Protein AF-A0A183DM49-F1 (afdb_monomer_lite)

Sequence (126 aa):
MSKITITSSEPKDRWMPAKELPSAEWVRRNDHIWEYGFYEPPPEKIAKGKLTFREALEVLRARCDWEFALKLDDKRRDILLPQIAESLEKHPATQRVEKEVLERVWAYFRPFERKETQYVCSSFLQ

Radius of gyration: 23.88 Å; chains: 1; bounding box: 69×63×47 Å

Secondary structure (DSSP, 8-state):
-PPP-----PPPP-----PPP-S-GGGGTT-TT------PPPGGGSPTT---HHHHHHHHHHHHHHHHHTTS-HHHHHHHHHHHHHHHHH-HHHHHS-HHHHHHHHHH--TT---S----------

pLDDT: mean 75.84, std 16.3, range [32.47, 93.88]

InterPro domains:
  IPR009622 NADH dehydrogenase [ubiquinone] 1 alpha subcomplex assembly factor 4 [PTHR13338] (1-118)

Structure (mmCIF, N/CA/C/O backbone):
data_AF-A0A183DM49-F1
#
_entry.id   AF-A0A183DM49-F1
#
loop_
_atom_site.group_PDB
_atom_site.id
_atom_site.type_symbol
_atom_site.label_atom_id
_atom_site.label_alt_id
_atom_site.label_comp_id
_atom_site.label_asym_id
_atom_site.label_entity_id
_atom_site.label_seq_id
_atom_site.pdbx_PDB_ins_code
_atom_site.Cartn_x
_atom_site.Cartn_y
_atom_site.Cartn_z
_atom_site.occupancy
_atom_site.B_iso_or_equiv
_atom_site.auth_seq_id
_atom_site.auth_comp_id
_atom_site.auth_asym_id
_atom_site.auth_atom_id
_atom_site.pdbx_PDB_model_num
ATOM 1 N N . MET A 1 1 ? 58.075 36.547 7.258 1.00 32.47 1 MET A N 1
ATOM 2 C CA . MET A 1 1 ? 56.686 36.084 7.466 1.00 32.47 1 MET A CA 1
ATOM 3 C C . MET A 1 1 ? 55.958 36.114 6.132 1.00 32.47 1 MET A C 1
ATOM 5 O O . MET A 1 1 ? 55.670 37.197 5.640 1.00 32.47 1 MET A O 1
ATOM 9 N N . SER A 1 2 ? 55.733 34.960 5.509 1.00 43.44 2 SER A N 1
ATOM 10 C CA . SER A 1 2 ? 55.011 34.840 4.237 1.00 43.44 2 SER A CA 1
ATOM 11 C C . SER A 1 2 ? 53.523 34.600 4.509 1.00 43.44 2 SER A C 1
ATOM 13 O O . SER A 1 2 ? 53.153 33.618 5.146 1.00 43.44 2 SER A O 1
ATOM 15 N N . LYS A 1 3 ? 52.664 35.525 4.063 1.00 54.62 3 LYS A N 1
ATOM 16 C CA . LYS A 1 3 ? 51.203 35.367 4.119 1.00 54.62 3 LYS A CA 1
ATOM 17 C C . LYS A 1 3 ? 50.759 34.485 2.952 1.00 54.62 3 LYS A C 1
ATOM 19 O O . LYS A 1 3 ? 51.000 34.835 1.802 1.00 54.62 3 LYS A O 1
ATOM 24 N N . ILE A 1 4 ? 50.125 33.357 3.259 1.00 59.78 4 ILE A N 1
ATOM 25 C CA . ILE A 1 4 ? 49.473 32.497 2.269 1.00 59.78 4 ILE A CA 1
ATOM 26 C C . ILE A 1 4 ? 48.047 33.021 2.093 1.00 59.78 4 ILE A C 1
ATOM 28 O O . ILE A 1 4 ? 47.280 33.061 3.054 1.00 59.78 4 ILE A O 1
ATOM 32 N N . THR A 1 5 ? 47.701 33.443 0.880 1.00 58.69 5 THR A N 1
ATOM 33 C CA . THR A 1 5 ? 46.341 33.869 0.531 1.00 58.69 5 THR A CA 1
ATOM 34 C C . THR A 1 5 ? 45.607 32.669 -0.056 1.00 58.69 5 THR A C 1
ATOM 36 O O . THR A 1 5 ? 45.959 32.203 -1.136 1.00 58.69 5 THR A O 1
ATOM 39 N N . ILE A 1 6 ? 44.614 32.149 0.666 1.00 59.88 6 ILE A N 1
ATOM 40 C CA . ILE A 1 6 ? 43.747 31.061 0.198 1.00 59.88 6 ILE A CA 1
ATOM 41 C C . ILE A 1 6 ? 42.531 31.694 -0.477 1.00 59.88 6 ILE A C 1
ATOM 43 O O . ILE A 1 6 ? 41.778 32.422 0.169 1.00 59.88 6 ILE A O 1
ATOM 47 N N . THR A 1 7 ? 42.328 31.418 -1.763 1.00 63.53 7 THR A N 1
ATOM 48 C CA . THR A 1 7 ? 41.102 31.774 -2.484 1.00 63.53 7 THR A CA 1
ATOM 49 C C . THR A 1 7 ? 40.294 30.516 -2.791 1.00 63.53 7 THR A C 1
ATOM 51 O O . THR A 1 7 ? 40.792 29.562 -3.385 1.00 63.53 7 THR A O 1
ATOM 54 N N . SER A 1 8 ? 39.031 30.509 -2.356 1.00 51.69 8 SER A N 1
ATOM 55 C CA . SER A 1 8 ? 38.059 29.472 -2.706 1.00 51.69 8 SER A CA 1
ATOM 56 C C . SER A 1 8 ? 37.619 29.680 -4.150 1.00 51.69 8 SER A C 1
ATOM 58 O O . SER A 1 8 ? 37.184 30.773 -4.507 1.00 51.69 8 SER A O 1
ATOM 60 N N . SER A 1 9 ? 37.735 28.646 -4.977 1.00 66.88 9 SER A N 1
ATOM 61 C CA . SER A 1 9 ? 37.134 28.616 -6.310 1.00 66.88 9 SER A CA 1
ATOM 62 C C . SER A 1 9 ? 36.005 27.596 -6.299 1.00 66.88 9 SER A C 1
ATOM 64 O O . SER A 1 9 ? 36.164 26.505 -5.750 1.00 66.88 9 SER A O 1
ATOM 66 N N . GLU A 1 10 ? 34.855 27.970 -6.858 1.00 60.19 10 GLU A N 1
ATOM 67 C CA . GLU A 1 10 ? 33.756 27.028 -7.051 1.00 60.19 10 GLU A CA 1
ATOM 68 C C . GLU A 1 10 ? 34.224 25.874 -7.952 1.00 60.19 10 GLU A C 1
ATOM 70 O O . GLU A 1 10 ? 34.980 26.101 -8.908 1.00 60.19 10 GLU A O 1
ATOM 75 N N . PRO A 1 11 ? 33.836 24.624 -7.643 1.00 59.88 11 PRO A N 1
ATOM 76 C CA . PRO A 1 11 ? 34.210 23.487 -8.465 1.00 59.88 11 PRO A CA 1
ATOM 77 C C . PRO A 1 11 ? 33.646 23.692 -9.873 1.00 59.88 11 PRO A C 1
ATOM 79 O O . PRO A 1 11 ? 32.449 23.896 -10.041 1.00 59.88 11 PRO A O 1
ATOM 82 N N . LYS A 1 12 ? 34.514 23.645 -10.892 1.00 61.56 12 LYS A N 1
ATOM 83 C CA . LYS A 1 12 ? 34.078 23.687 -12.294 1.00 61.56 12 LYS A CA 1
ATOM 84 C C . LYS A 1 12 ? 33.046 22.587 -12.524 1.00 61.56 12 LYS A C 1
ATOM 86 O O . LYS A 1 12 ? 33.326 21.433 -12.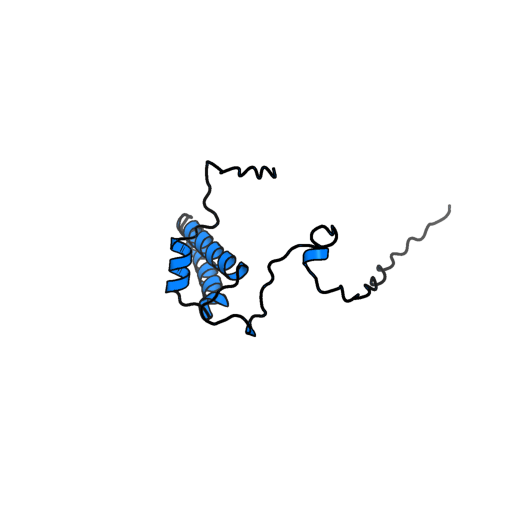187 1.00 61.56 12 LYS A O 1
ATOM 91 N N . ASP A 1 13 ? 31.912 22.946 -13.124 1.00 58.09 13 ASP A N 1
ATOM 92 C CA . ASP A 1 13 ? 30.879 21.991 -13.515 1.00 58.09 13 ASP A CA 1
ATOM 93 C C . ASP A 1 13 ? 31.514 20.810 -14.242 1.00 58.09 13 ASP A C 1
ATOM 95 O O . ASP A 1 13 ? 32.215 20.944 -15.253 1.00 58.09 13 ASP A O 1
ATOM 99 N N . ARG A 1 14 ? 31.321 19.629 -13.658 1.00 54.81 14 ARG A N 1
ATOM 100 C CA . ARG A 1 14 ? 31.891 18.389 -14.157 1.00 54.81 14 ARG A CA 1
ATOM 101 C C . ARG A 1 14 ? 31.143 18.059 -15.443 1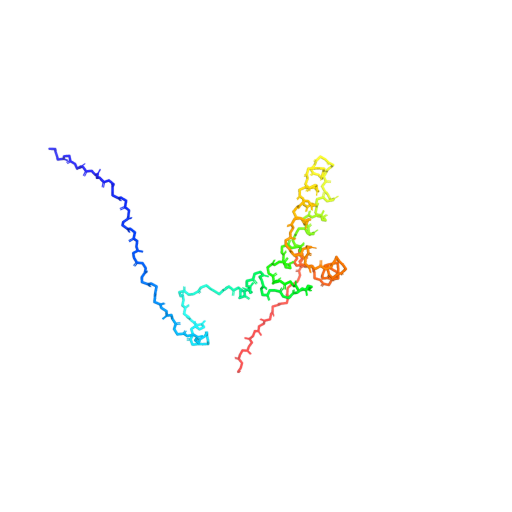.00 54.81 14 ARG A C 1
ATOM 103 O O . ARG A 1 14 ? 30.015 17.583 -15.391 1.00 54.81 14 ARG A O 1
ATOM 110 N N . TRP A 1 15 ? 31.753 18.332 -16.595 1.00 46.38 15 TRP A N 1
ATOM 111 C CA . TRP A 1 15 ? 31.214 17.912 -17.887 1.00 46.38 15 TRP A CA 1
ATOM 112 C C . TRP A 1 15 ? 31.110 16.385 -17.884 1.00 46.38 15 TRP A C 1
ATOM 114 O O . TRP A 1 15 ? 32.111 15.681 -18.017 1.00 46.38 15 TRP A O 1
ATOM 124 N N . MET A 1 16 ? 29.908 15.867 -17.640 1.00 48.53 16 MET A N 1
ATOM 125 C CA . MET A 1 16 ? 29.607 14.456 -17.808 1.00 48.53 16 MET A CA 1
ATOM 126 C C . MET A 1 16 ? 29.296 14.246 -19.287 1.00 48.53 16 MET A C 1
ATOM 128 O O . MET A 1 16 ? 28.249 14.710 -19.742 1.00 48.53 16 MET A O 1
ATOM 132 N N . PRO A 1 17 ? 30.158 13.575 -20.070 1.00 45.97 17 PRO A N 1
ATOM 133 C CA . PRO A 1 17 ? 29.750 13.143 -21.392 1.00 45.97 17 PRO A CA 1
ATOM 134 C C . PRO A 1 17 ? 28.578 12.176 -21.208 1.00 45.97 17 PRO A C 1
ATOM 136 O O . PRO A 1 17 ? 28.746 11.083 -20.664 1.00 45.97 17 PRO A O 1
ATOM 139 N N . ALA A 1 18 ? 27.385 12.587 -21.637 1.00 57.50 18 ALA A N 1
ATOM 140 C CA . ALA A 1 18 ? 26.244 11.696 -21.778 1.00 57.50 18 ALA A CA 1
ATOM 141 C C . ALA A 1 18 ? 26.570 10.717 -22.912 1.00 57.50 18 ALA A C 1
ATOM 143 O O . ALA A 1 18 ? 26.294 10.961 -24.084 1.00 57.50 18 ALA A O 1
ATOM 144 N N . LYS A 1 19 ? 27.275 9.641 -22.567 1.00 52.06 19 LYS A N 1
ATOM 145 C CA . LYS A 1 19 ? 27.560 8.545 -23.481 1.00 52.06 19 LYS A CA 1
ATOM 146 C C . LYS A 1 19 ? 26.318 7.671 -23.521 1.00 52.06 19 LYS A C 1
ATOM 148 O O . LYS A 1 19 ? 25.948 7.106 -22.497 1.00 52.06 19 LYS A O 1
ATOM 153 N N . GLU A 1 20 ? 25.687 7.549 -24.682 1.00 55.94 20 GLU A N 1
ATOM 154 C CA . GLU A 1 20 ? 24.637 6.551 -24.863 1.00 55.94 20 GLU A CA 1
ATOM 155 C C . GLU A 1 20 ? 25.246 5.157 -24.697 1.00 55.94 20 GLU A C 1
ATOM 157 O O . GLU A 1 20 ? 26.223 4.783 -25.356 1.00 55.94 20 GLU A O 1
ATOM 162 N N . LEU A 1 21 ? 24.712 4.407 -23.735 1.00 51.66 21 LEU A N 1
ATOM 163 C CA . LEU A 1 21 ? 25.221 3.095 -23.380 1.00 51.66 21 LEU A CA 1
ATOM 164 C C . LEU A 1 21 ? 24.433 2.023 -24.155 1.00 51.66 21 LEU A C 1
ATOM 166 O O . LEU A 1 21 ? 23.208 2.098 -24.205 1.00 51.66 21 LEU A O 1
ATOM 170 N N . PRO A 1 22 ? 25.103 1.009 -24.745 1.00 49.06 22 PRO A N 1
ATOM 171 C CA . PRO A 1 22 ? 24.452 -0.115 -25.423 1.00 49.06 22 PRO A CA 1
ATOM 172 C C . PRO A 1 22 ? 23.266 -0.699 -24.638 1.00 49.06 22 PRO A C 1
ATOM 174 O O . PRO A 1 22 ? 23.390 -0.908 -23.433 1.00 49.06 22 PRO A O 1
ATOM 177 N N . SER A 1 23 ? 22.152 -0.981 -25.319 1.00 54.66 23 SER A N 1
ATOM 178 C CA . SER A 1 23 ? 20.824 -1.223 -24.722 1.00 54.66 23 SER A CA 1
ATOM 179 C C . SER A 1 23 ? 20.621 -2.576 -24.024 1.00 54.66 23 SER A C 1
ATOM 181 O O . SER A 1 23 ? 19.555 -2.820 -23.463 1.00 54.66 23 SER A O 1
ATOM 183 N N . ALA A 1 24 ? 21.604 -3.477 -24.059 1.00 58.34 24 ALA A N 1
ATOM 184 C CA . ALA A 1 24 ? 21.447 -4.828 -23.528 1.00 58.34 24 ALA A CA 1
ATOM 185 C C . ALA A 1 24 ? 21.733 -4.881 -22.015 1.00 58.34 24 ALA A C 1
ATOM 187 O O . ALA A 1 24 ? 22.877 -5.052 -21.590 1.00 58.34 24 ALA A O 1
ATOM 188 N N . GLU A 1 25 ? 20.671 -4.775 -21.216 1.00 55.03 25 GLU A N 1
ATOM 189 C CA . GLU A 1 25 ? 20.651 -4.859 -19.743 1.00 55.03 25 GLU A CA 1
ATOM 190 C C . GLU A 1 25 ? 21.408 -6.088 -19.195 1.00 55.03 25 GLU A C 1
ATOM 192 O O . GLU A 1 25 ? 22.153 -6.000 -18.220 1.00 55.03 25 GLU A O 1
ATOM 197 N N . TRP A 1 26 ? 21.315 -7.223 -19.896 1.00 55.91 26 TRP A N 1
ATOM 198 C CA . TRP A 1 26 ? 21.953 -8.488 -19.516 1.00 55.91 26 TRP A CA 1
ATOM 199 C C . TRP A 1 26 ? 23.484 -8.452 -19.490 1.00 55.91 26 TRP A C 1
ATOM 201 O O . TRP A 1 26 ? 24.097 -9.177 -18.710 1.00 55.91 26 TRP A O 1
ATOM 211 N N . VAL A 1 27 ? 24.114 -7.608 -20.312 1.00 58.41 27 VAL A N 1
ATOM 212 C CA . VAL A 1 27 ? 25.582 -7.546 -20.433 1.00 58.41 27 VAL A CA 1
ATOM 213 C C . VAL A 1 27 ? 26.210 -6.782 -19.263 1.00 58.41 27 VAL A C 1
ATOM 215 O O . VAL A 1 27 ? 27.386 -6.970 -18.962 1.00 58.41 27 VAL A O 1
ATOM 218 N N . ARG A 1 28 ? 25.434 -5.940 -18.570 1.00 58.84 28 ARG A N 1
ATOM 219 C CA . ARG A 1 28 ? 25.933 -5.043 -17.515 1.00 58.84 28 ARG A CA 1
ATOM 220 C C . ARG A 1 28 ? 25.484 -5.408 -16.108 1.00 58.84 28 ARG A C 1
ATOM 222 O O . ARG A 1 28 ? 25.694 -4.627 -15.188 1.00 58.84 28 ARG A O 1
ATOM 229 N N . ARG A 1 29 ? 24.942 -6.615 -15.914 1.00 55.94 29 ARG A N 1
ATOM 230 C CA . ARG A 1 29 ? 24.389 -7.058 -14.623 1.00 55.94 29 ARG A CA 1
ATOM 231 C C . ARG A 1 29 ? 25.383 -7.009 -13.442 1.00 55.94 29 ARG A C 1
ATOM 233 O O . ARG A 1 29 ? 24.977 -6.987 -12.287 1.00 55.94 29 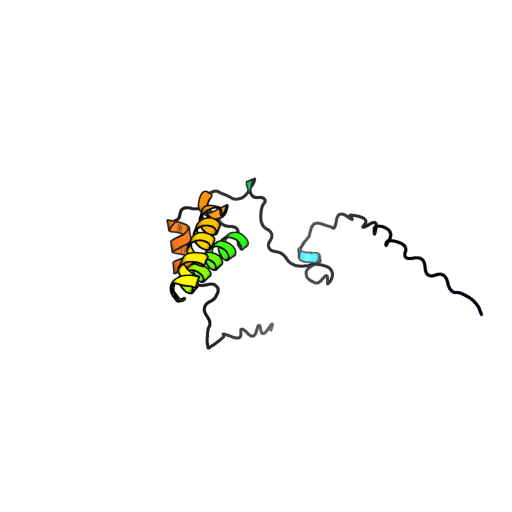ARG A O 1
ATOM 240 N N . ASN A 1 30 ? 26.684 -6.975 -13.729 1.00 59.06 30 ASN A N 1
ATOM 241 C CA . ASN A 1 30 ? 27.753 -6.971 -12.726 1.00 59.06 30 ASN A CA 1
ATOM 242 C C . ASN A 1 30 ? 28.537 -5.649 -12.670 1.00 59.06 30 ASN A C 1
ATOM 244 O O . ASN A 1 30 ? 29.593 -5.594 -12.047 1.00 59.06 30 ASN A O 1
ATOM 248 N N . ASP A 1 31 ? 28.063 -4.600 -13.341 1.00 61.50 31 ASP A N 1
ATOM 249 C CA . ASP A 1 31 ? 28.785 -3.337 -13.460 1.00 61.50 31 ASP A CA 1
ATOM 250 C C . ASP A 1 31 ? 28.552 -2.474 -12.202 1.00 61.50 31 ASP A C 1
ATOM 252 O O . ASP A 1 31 ? 27.439 -2.022 -11.937 1.00 61.50 31 ASP A O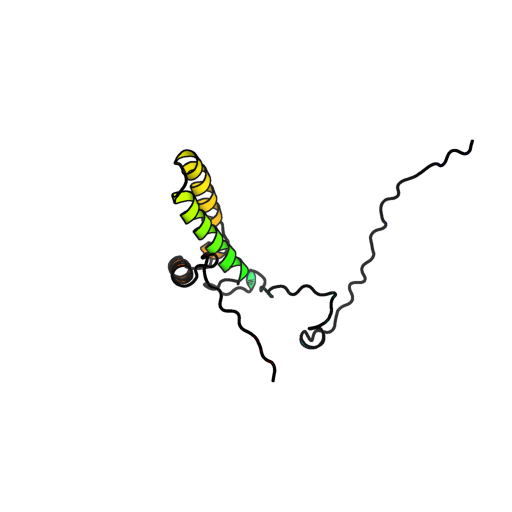 1
ATOM 256 N N . HIS A 1 32 ? 29.599 -2.265 -11.395 1.00 59.19 32 HIS A N 1
ATOM 257 C CA . HIS A 1 32 ? 29.528 -1.655 -10.049 1.00 59.19 32 HIS A CA 1
ATOM 258 C C . HIS A 1 32 ? 29.120 -0.171 -10.033 1.00 59.19 32 HIS A C 1
ATOM 260 O O . HIS A 1 32 ? 29.012 0.436 -8.971 1.00 59.19 32 HIS A O 1
ATOM 266 N N . ILE A 1 33 ? 28.960 0.422 -11.215 1.00 62.91 33 ILE A N 1
ATOM 267 C CA . ILE A 1 33 ? 28.625 1.833 -11.429 1.00 62.91 33 ILE A CA 1
ATOM 268 C C . ILE A 1 33 ? 27.099 2.038 -11.470 1.00 62.91 33 ILE A C 1
ATOM 270 O O . ILE A 1 33 ? 26.630 3.167 -11.355 1.00 62.91 33 ILE A O 1
ATOM 274 N N . TRP A 1 34 ? 26.317 0.965 -11.625 1.00 56.34 34 TRP A N 1
ATOM 275 C CA . TRP A 1 34 ? 24.872 1.052 -11.821 1.00 56.34 34 TRP A CA 1
ATOM 276 C C . TRP A 1 34 ? 24.086 0.792 -10.539 1.00 56.34 34 TRP A C 1
ATOM 278 O O . TRP A 1 34 ? 24.309 -0.191 -9.835 1.00 56.34 34 TRP A O 1
ATOM 288 N N . GLU A 1 35 ? 23.094 1.644 -10.297 1.00 55.62 35 GLU A N 1
ATOM 289 C CA . GLU A 1 35 ? 22.037 1.396 -9.324 1.00 55.62 35 GLU A CA 1
ATOM 290 C C . GLU A 1 35 ? 20.861 0.715 -10.032 1.00 55.62 35 GLU A C 1
ATOM 292 O O . GLU A 1 35 ? 20.332 1.221 -11.025 1.00 55.62 35 GLU A O 1
ATOM 297 N N . TYR A 1 36 ? 20.451 -0.452 -9.536 1.00 59.41 36 TYR A N 1
ATOM 298 C CA . TYR A 1 36 ? 19.250 -1.128 -10.020 1.00 59.41 36 TYR A CA 1
ATOM 299 C C . TYR A 1 36 ? 18.018 -0.464 -9.407 1.00 59.41 36 TYR A C 1
ATOM 301 O O . TYR A 1 36 ? 17.795 -0.550 -8.200 1.00 59.41 36 TYR A O 1
ATOM 309 N N . GLY A 1 37 ? 17.219 0.191 -10.246 1.00 64.50 37 GLY A N 1
ATOM 310 C CA . GLY A 1 37 ? 15.905 0.718 -9.887 1.00 64.50 37 GLY A CA 1
ATOM 311 C C . GLY A 1 37 ? 14.771 -0.141 -10.443 1.00 64.50 37 GLY A C 1
ATOM 312 O O . GLY A 1 37 ? 14.972 -0.987 -11.314 1.00 64.50 37 GLY A O 1
ATOM 313 N N . PHE A 1 38 ? 13.551 0.102 -9.969 1.00 67.88 38 PHE A N 1
ATOM 314 C CA . PHE A 1 38 ? 12.362 -0.411 -10.643 1.00 67.88 38 PHE A CA 1
ATOM 315 C C . PHE A 1 38 ? 12.175 0.356 -11.954 1.00 67.88 38 PHE A C 1
ATOM 317 O O . PHE A 1 38 ? 12.117 1.586 -11.947 1.00 67.88 38 PHE A O 1
ATOM 324 N N . TYR A 1 39 ? 12.076 -0.353 -13.082 1.00 72.50 39 TYR A N 1
ATOM 325 C CA . TYR A 1 39 ? 11.612 0.276 -14.315 1.00 72.50 39 TYR A CA 1
ATOM 326 C C . TYR A 1 39 ? 10.118 0.564 -14.175 1.00 72.50 39 TYR A C 1
ATOM 328 O O . TYR A 1 39 ? 9.287 -0.341 -14.278 1.00 72.50 39 TYR A O 1
ATOM 336 N N . GLU A 1 40 ? 9.779 1.823 -13.917 1.00 79.62 40 GLU A N 1
ATOM 337 C CA . GLU A 1 40 ? 8.393 2.270 -13.860 1.00 79.62 40 GLU A CA 1
ATOM 338 C C . GLU A 1 40 ? 8.042 3.033 -15.141 1.00 79.62 40 GLU A C 1
ATOM 340 O O . GLU A 1 40 ? 8.775 3.942 -15.545 1.00 79.62 40 GLU A O 1
ATOM 345 N N . PRO A 1 41 ? 6.945 2.664 -15.825 1.00 82.75 41 PRO A N 1
ATOM 346 C CA . PRO A 1 41 ? 6.518 3.394 -17.003 1.00 82.75 41 PRO A CA 1
ATOM 347 C C . 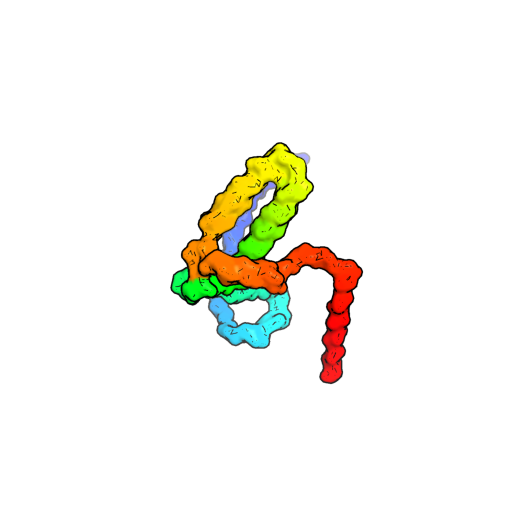PRO A 1 41 ? 6.114 4.831 -16.626 1.00 82.75 41 PRO A C 1
ATOM 349 O O . PRO A 1 41 ? 5.591 5.052 -15.532 1.00 82.75 41 PRO A O 1
ATOM 352 N N . PRO A 1 42 ? 6.292 5.803 -17.542 1.00 84.50 42 PRO A N 1
ATOM 353 C CA . PRO A 1 42 ? 5.752 7.148 -17.380 1.00 84.50 42 PRO A CA 1
ATOM 354 C C . PRO A 1 42 ? 4.251 7.123 -17.048 1.00 84.50 42 PRO A C 1
ATOM 356 O O . PRO A 1 42 ? 3.558 6.228 -17.551 1.00 84.50 42 PRO A O 1
ATOM 359 N N . PRO A 1 43 ? 3.730 8.096 -16.274 1.00 81.06 43 PRO A N 1
ATOM 360 C CA . PRO A 1 43 ? 2.331 8.134 -15.840 1.00 81.06 43 PRO A CA 1
ATOM 361 C C . PRO A 1 43 ? 1.314 7.938 -16.969 1.00 81.06 43 PRO A C 1
ATOM 363 O O . PRO A 1 43 ? 0.296 7.272 -16.789 1.00 81.06 43 PRO A O 1
ATOM 366 N N . GLU A 1 44 ? 1.617 8.446 -18.162 1.00 84.56 44 GLU A N 1
ATOM 367 C CA . GLU A 1 44 ? 0.756 8.388 -19.347 1.00 84.56 44 GLU A CA 1
ATOM 368 C C . GLU A 1 44 ? 0.650 6.975 -19.935 1.00 84.56 44 GLU A C 1
ATOM 370 O O . GLU A 1 44 ? -0.304 6.658 -20.642 1.00 84.56 44 GLU A O 1
ATOM 375 N N . LYS A 1 45 ? 1.638 6.118 -19.660 1.00 87.12 45 LYS A N 1
ATOM 376 C CA . LYS A 1 45 ? 1.705 4.733 -20.143 1.00 87.12 45 LYS A CA 1
ATOM 377 C C . LYS A 1 45 ? 1.184 3.726 -19.120 1.00 87.12 45 LYS A C 1
ATOM 379 O O . LYS A 1 45 ? 1.122 2.534 -19.429 1.00 87.12 45 LYS A O 1
ATOM 384 N N . ILE A 1 46 ? 0.818 4.162 -17.913 1.00 87.12 46 ILE A N 1
ATOM 385 C CA . ILE A 1 46 ? 0.273 3.260 -16.902 1.00 87.12 46 ILE A CA 1
ATOM 386 C C . ILE A 1 46 ? -1.186 2.957 -17.246 1.00 87.12 46 ILE A C 1
ATOM 388 O O . ILE A 1 46 ? -2.038 3.844 -17.286 1.00 87.12 46 ILE A O 1
ATOM 392 N N . ALA A 1 47 ? -1.498 1.681 -17.464 1.00 85.62 47 ALA A N 1
ATOM 393 C CA . ALA A 1 47 ? -2.865 1.266 -17.743 1.00 85.62 47 ALA A CA 1
ATOM 394 C C . ALA A 1 47 ? -3.822 1.627 -16.587 1.00 85.62 47 ALA A C 1
ATOM 396 O O . ALA A 1 47 ? -3.462 1.601 -15.401 1.00 85.62 47 ALA A O 1
ATOM 397 N N . LYS A 1 48 ? -5.075 1.941 -16.935 1.00 86.88 48 LYS A N 1
ATOM 398 C CA . LYS A 1 48 ? -6.139 2.198 -15.955 1.00 86.88 48 LYS A CA 1
ATOM 399 C C . LYS A 1 48 ? -6.343 0.965 -15.066 1.00 86.88 48 LYS A C 1
ATOM 401 O O . LYS A 1 48 ? -6.292 -0.164 -15.551 1.00 86.88 48 LYS A O 1
ATOM 406 N N . GLY A 1 49 ? -6.541 1.175 -13.764 1.00 87.00 49 GLY A N 1
ATOM 407 C CA . GLY A 1 49 ? -6.718 0.083 -12.802 1.00 87.00 49 GLY A CA 1
ATOM 408 C C . GLY A 1 49 ? -5.452 -0.727 -12.483 1.00 87.00 49 GLY A C 1
ATOM 409 O O . GLY A 1 49 ? -5.549 -1.758 -11.821 1.00 87.00 49 GLY A O 1
ATOM 410 N N . LYS A 1 50 ? -4.267 -0.309 -12.946 1.00 88.75 50 LYS A N 1
ATOM 411 C CA . LYS A 1 50 ? -2.977 -0.908 -12.555 1.00 88.75 50 LYS A CA 1
ATOM 412 C C . LYS A 1 50 ? -2.256 -0.042 -11.527 1.00 88.75 50 LYS A C 1
ATOM 414 O O . LYS A 1 50 ? -2.577 1.123 -11.380 1.00 88.75 50 LYS A O 1
ATOM 419 N N . LEU A 1 51 ? -1.267 -0.587 -10.837 1.00 89.06 51 LEU A N 1
ATOM 420 C CA . LEU A 1 51 ? -0.377 0.169 -9.952 1.00 89.06 51 LEU A CA 1
ATOM 421 C C . LEU A 1 51 ? 1.054 -0.059 -10.416 1.00 89.06 51 LEU A C 1
ATOM 423 O O . LEU A 1 51 ? 1.374 -1.173 -10.845 1.00 89.06 51 LEU A O 1
ATOM 427 N N . THR A 1 52 ? 1.908 0.956 -10.318 1.00 89.81 52 THR A N 1
ATOM 428 C CA . THR A 1 52 ? 3.346 0.691 -10.265 1.00 89.81 52 THR A CA 1
ATOM 429 C C . THR A 1 52 ? 3.690 0.053 -8.924 1.00 89.81 52 THR A C 1
ATOM 431 O O . THR A 1 52 ? 2.903 0.070 -7.970 1.00 89.81 52 THR A O 1
ATOM 434 N N . PHE A 1 53 ? 4.867 -0.560 -8.850 1.00 87.19 53 PHE A N 1
ATOM 435 C CA . PHE A 1 53 ? 5.301 -1.183 -7.610 1.00 87.19 53 PHE A CA 1
ATOM 436 C C . PHE A 1 53 ? 5.476 -0.137 -6.505 1.00 87.19 53 PHE A C 1
ATOM 438 O O . PHE A 1 53 ? 5.007 -0.342 -5.385 1.00 87.19 53 PHE A O 1
ATOM 445 N N . ARG A 1 54 ? 6.064 1.017 -6.833 1.00 87.62 54 ARG A N 1
ATOM 446 C CA . ARG A 1 54 ? 6.208 2.141 -5.913 1.00 87.62 54 ARG A CA 1
ATOM 447 C C . ARG A 1 54 ? 4.865 2.666 -5.423 1.00 87.62 54 ARG A C 1
ATOM 449 O O . ARG A 1 54 ? 4.686 2.780 -4.216 1.00 87.62 54 ARG A O 1
ATOM 456 N N . GLU A 1 55 ? 3.913 2.915 -6.322 1.00 90.25 55 GLU A N 1
ATOM 457 C CA . GLU A 1 55 ? 2.574 3.385 -5.942 1.00 90.25 55 GLU A CA 1
ATOM 458 C C . GLU A 1 55 ? 1.883 2.403 -4.990 1.00 90.25 55 GLU A C 1
ATOM 460 O O . GLU A 1 55 ? 1.249 2.811 -4.017 1.00 90.25 55 GLU A O 1
ATOM 465 N N . ALA A 1 56 ? 2.016 1.098 -5.247 1.00 90.00 56 ALA A N 1
ATOM 466 C CA . ALA A 1 56 ? 1.470 0.082 -4.359 1.00 90.00 56 ALA A CA 1
ATOM 467 C C . ALA A 1 56 ? 2.102 0.169 -2.962 1.00 90.00 56 ALA A C 1
ATOM 469 O O . ALA A 1 56 ? 1.381 0.152 -1.965 1.00 90.00 56 ALA A O 1
ATOM 470 N N . LEU A 1 57 ? 3.428 0.312 -2.870 1.00 88.94 57 LEU A N 1
ATOM 471 C CA . LEU A 1 57 ? 4.118 0.473 -1.588 1.00 88.94 57 LEU A CA 1
ATOM 472 C C . LEU A 1 57 ? 3.709 1.756 -0.856 1.00 88.94 57 LEU A C 1
ATOM 474 O O . LEU A 1 57 ? 3.506 1.709 0.354 1.00 88.94 57 LEU A O 1
ATOM 478 N N . GLU A 1 58 ? 3.566 2.875 -1.564 1.00 90.12 58 GLU A N 1
ATOM 479 C CA . GLU A 1 58 ? 3.175 4.169 -0.993 1.00 90.12 58 GLU A CA 1
ATOM 480 C C . GLU A 1 58 ? 1.750 4.116 -0.420 1.00 90.12 58 GLU A C 1
ATOM 482 O O . GLU A 1 58 ? 1.535 4.483 0.739 1.00 90.12 58 GLU A O 1
ATOM 487 N N . VAL A 1 59 ? 0.790 3.556 -1.166 1.00 91.06 59 VAL A N 1
ATOM 488 C CA . VAL A 1 59 ? -0.595 3.376 -0.695 1.00 91.06 59 VAL A CA 1
ATOM 489 C C . VAL A 1 59 ? -0.653 2.430 0.505 1.00 91.06 59 VAL A C 1
ATOM 491 O O . VAL A 1 59 ? -1.307 2.730 1.508 1.00 91.06 59 VAL A O 1
ATOM 494 N N . LEU A 1 60 ? 0.051 1.297 0.440 1.00 90.38 60 LEU A N 1
ATOM 495 C CA . LEU A 1 60 ? 0.092 0.343 1.547 1.00 90.38 60 LEU A CA 1
ATOM 496 C C . LEU A 1 60 ? 0.761 0.943 2.789 1.00 90.38 60 LEU A C 1
ATOM 498 O O . LEU A 1 60 ? 0.319 0.690 3.910 1.00 90.38 60 LEU A O 1
ATOM 502 N N . ARG A 1 61 ? 1.802 1.761 2.607 1.00 89.69 61 ARG A N 1
ATOM 503 C CA . ARG A 1 61 ? 2.478 2.449 3.705 1.00 89.69 61 ARG A CA 1
ATOM 504 C C . ARG A 1 61 ? 1.549 3.439 4.393 1.00 89.69 61 ARG A C 1
ATOM 506 O O . ARG A 1 61 ? 1.414 3.375 5.611 1.00 89.69 61 ARG A O 1
ATOM 513 N N . ALA A 1 62 ? 0.865 4.285 3.628 1.00 90.62 62 ALA A N 1
ATOM 514 C CA . ALA A 1 62 ? -0.102 5.228 4.178 1.00 90.62 62 ALA A CA 1
ATOM 515 C C . ALA A 1 62 ? -1.233 4.506 4.933 1.00 90.62 62 ALA A C 1
ATOM 517 O O . ALA A 1 62 ? -1.678 4.964 5.985 1.00 90.62 62 ALA A O 1
ATOM 518 N N . ARG A 1 63 ? -1.654 3.323 4.464 1.00 90.06 63 ARG A N 1
ATOM 519 C CA . ARG A 1 63 ? -2.626 2.481 5.177 1.00 90.06 63 ARG A CA 1
ATOM 520 C C . ARG A 1 63 ? -2.076 1.905 6.487 1.00 90.06 63 ARG A C 1
ATOM 522 O O . ARG A 1 63 ? -2.796 1.887 7.483 1.00 90.06 63 ARG A O 1
ATOM 529 N N . CYS A 1 64 ? -0.810 1.487 6.525 1.00 89.44 64 CYS A N 1
ATOM 530 C CA . CYS A 1 64 ? -0.138 1.113 7.774 1.00 89.44 64 CYS A CA 1
ATOM 531 C C . CYS A 1 64 ? -0.072 2.285 8.757 1.00 89.44 64 CYS A C 1
ATOM 533 O O . CYS A 1 64 ? -0.382 2.111 9.935 1.00 89.44 64 CYS A O 1
ATOM 535 N N . ASP A 1 65 ? 0.310 3.469 8.279 1.00 89.81 65 ASP A N 1
ATOM 536 C CA . ASP A 1 65 ? 0.408 4.668 9.111 1.00 89.81 65 ASP A CA 1
ATOM 537 C C . ASP A 1 65 ? -0.979 5.070 9.651 1.00 89.81 65 ASP A C 1
ATOM 539 O O . ASP A 1 65 ? -1.092 5.478 10.807 1.00 89.81 65 ASP A O 1
ATOM 543 N N . TRP A 1 66 ? -2.053 4.851 8.880 1.00 90.44 66 TRP A N 1
ATOM 544 C CA . TRP A 1 66 ? -3.438 5.008 9.341 1.00 90.44 66 TRP A CA 1
ATOM 545 C C . TRP A 1 66 ? -3.779 4.064 10.501 1.00 90.44 66 TRP A C 1
ATOM 547 O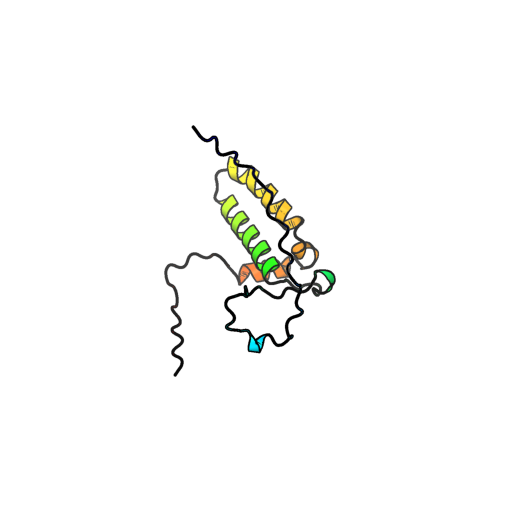 O . TRP A 1 66 ? -4.246 4.508 11.552 1.00 90.44 66 TRP A O 1
ATOM 557 N N . GLU A 1 67 ? -3.539 2.756 10.344 1.00 89.25 67 GLU A N 1
ATOM 558 C CA . GLU A 1 67 ? -3.783 1.773 11.413 1.00 89.25 67 GLU A CA 1
ATOM 559 C C . GLU A 1 67 ? -2.920 2.035 12.654 1.00 89.25 67 GLU A C 1
ATOM 561 O O . GLU A 1 67 ? -3.345 1.751 13.777 1.00 89.25 67 GLU A O 1
ATOM 566 N N . PHE A 1 68 ? -1.715 2.573 12.469 1.00 89.12 68 PHE A N 1
ATOM 567 C CA . PHE A 1 68 ? -0.855 3.001 13.564 1.00 89.12 68 PHE A CA 1
ATOM 568 C C . PHE A 1 68 ? -1.429 4.225 14.283 1.00 89.12 68 PHE A C 1
ATOM 570 O O . PHE A 1 68 ? -1.543 4.204 15.508 1.00 89.12 68 PHE A O 1
ATOM 577 N N . ALA A 1 69 ? -1.850 5.255 13.545 1.00 91.00 69 ALA A N 1
ATOM 578 C CA . ALA A 1 69 ? -2.420 6.475 14.110 1.00 91.00 69 ALA A CA 1
ATOM 579 C C . ALA A 1 69 ? -3.681 6.201 14.944 1.00 91.00 69 ALA A C 1
ATOM 581 O O . ALA A 1 69 ? -3.870 6.827 15.984 1.00 91.00 69 ALA A O 1
ATOM 582 N N . LEU A 1 70 ? -4.499 5.215 14.555 1.00 90.56 70 LEU A N 1
ATOM 583 C CA . LEU A 1 70 ? -5.667 4.776 15.331 1.00 90.56 70 LEU A CA 1
ATOM 584 C C . LEU A 1 70 ? -5.324 4.216 16.721 1.00 90.56 70 LEU A C 1
ATOM 586 O O . LEU A 1 70 ? -6.191 4.198 17.591 1.00 90.56 70 LEU A O 1
ATOM 590 N N . LYS A 1 71 ? -4.087 3.757 16.937 1.00 90.88 71 LYS A N 1
ATOM 591 C CA . LYS A 1 71 ? -3.610 3.212 18.220 1.00 90.88 71 LYS A CA 1
ATOM 592 C C . LYS A 1 71 ? -2.957 4.271 19.116 1.00 90.88 71 LYS A C 1
ATOM 594 O O . LYS A 1 71 ? -2.530 3.939 20.219 1.00 90.88 71 LYS A O 1
ATOM 599 N N . LEU A 1 72 ? -2.821 5.508 18.637 1.00 90.56 72 LEU A N 1
ATOM 600 C CA . LEU A 1 72 ? -2.231 6.615 19.389 1.00 90.56 72 LEU A CA 1
ATOM 601 C C . LEU A 1 72 ? -3.260 7.299 20.299 1.00 90.56 72 LEU A C 1
ATOM 603 O O . LEU A 1 72 ? -4.459 7.042 20.221 1.00 90.56 72 LEU A O 1
ATOM 607 N N . ASP A 1 73 ? -2.771 8.195 21.157 1.00 93.00 73 ASP A N 1
ATOM 608 C CA . ASP A 1 73 ? -3.613 9.085 21.952 1.00 93.00 73 ASP A CA 1
ATOM 609 C C . ASP A 1 73 ? -4.431 10.045 21.072 1.00 93.00 73 ASP A C 1
ATOM 611 O O . ASP A 1 73 ? -4.013 10.407 19.968 1.00 93.00 73 ASP A O 1
ATOM 615 N N . ASP A 1 74 ? -5.583 10.489 21.590 1.00 91.44 74 ASP A N 1
ATOM 616 C CA . ASP A 1 74 ? -6.551 11.303 20.842 1.00 91.44 74 ASP A CA 1
ATOM 617 C C . ASP A 1 74 ? -5.908 12.552 20.217 1.00 91.44 74 ASP A C 1
ATOM 619 O O . ASP A 1 74 ? -6.135 12.843 19.046 1.00 91.44 74 ASP A O 1
ATOM 623 N N . LYS A 1 75 ? -5.011 13.241 20.941 1.00 90.62 75 LYS A N 1
ATOM 624 C CA . LYS A 1 75 ? -4.358 14.463 20.439 1.00 90.62 75 LYS A CA 1
ATOM 625 C C . LYS A 1 75 ? -3.515 14.199 19.195 1.00 90.62 75 LYS A C 1
ATOM 627 O O . LYS A 1 75 ? -3.549 14.984 18.253 1.00 90.62 75 LYS A O 1
ATOM 632 N N . ARG A 1 76 ? -2.725 13.122 19.191 1.00 88.94 76 ARG A N 1
ATOM 633 C CA . ARG A 1 76 ? -1.887 12.760 18.036 1.00 88.94 76 ARG A CA 1
ATOM 634 C C . ARG A 1 76 ? -2.714 12.185 16.898 1.00 88.94 76 ARG A C 1
ATOM 636 O O . ARG A 1 76 ? -2.450 12.508 15.741 1.00 88.94 76 ARG A O 1
ATOM 643 N N . ARG A 1 77 ? -3.713 11.362 17.218 1.00 91.75 77 ARG A N 1
ATOM 644 C CA . ARG A 1 77 ? -4.624 10.767 16.237 1.00 91.75 77 ARG A CA 1
ATOM 645 C C . ARG A 1 77 ? -5.346 11.845 15.430 1.00 91.75 77 ARG A C 1
ATOM 647 O O . ARG A 1 77 ? -5.348 11.774 14.203 1.00 91.75 77 ARG A O 1
ATOM 654 N N . ASP A 1 78 ? -5.890 12.852 16.104 1.00 91.25 78 ASP A N 1
ATOM 655 C CA . ASP A 1 78 ? -6.693 13.903 15.474 1.00 91.25 78 ASP A CA 1
ATOM 656 C C . ASP A 1 78 ? -5.851 14.828 14.570 1.00 91.25 78 ASP A C 1
ATOM 658 O O . ASP A 1 78 ? -6.385 15.457 13.660 1.00 91.25 78 ASP A O 1
ATOM 662 N N . ILE A 1 79 ? -4.526 14.865 14.762 1.00 91.88 79 ILE A N 1
ATOM 663 C CA . ILE A 1 79 ? -3.583 15.578 13.883 1.00 91.88 79 ILE A CA 1
ATOM 664 C C . ILE A 1 79 ? -3.158 14.708 12.692 1.00 91.88 79 ILE A C 1
ATOM 666 O O . ILE A 1 79 ? -3.083 15.198 11.565 1.00 91.88 79 ILE A O 1
ATOM 670 N N . LEU A 1 80 ? -2.846 13.430 12.929 1.00 91.50 80 LEU A N 1
ATOM 671 C CA . LEU A 1 80 ? -2.238 12.551 11.925 1.00 91.50 80 LEU A CA 1
ATOM 672 C C . LEU A 1 80 ? -3.254 11.966 10.939 1.00 91.50 80 LEU A C 1
ATOM 674 O O . LEU A 1 80 ? -2.957 11.882 9.750 1.00 91.50 80 LEU A O 1
ATOM 678 N N . LEU A 1 81 ? -4.450 11.579 11.394 1.00 92.31 81 LEU A N 1
ATOM 679 C CA . LEU A 1 81 ? -5.452 10.970 10.511 1.00 92.31 81 LEU A CA 1
ATOM 680 C C . LEU A 1 81 ? -5.865 11.880 9.343 1.00 92.31 81 LEU A C 1
ATOM 682 O O . LEU A 1 81 ? -5.891 11.378 8.219 1.00 92.31 81 LEU A O 1
ATOM 686 N N . PRO A 1 82 ? -6.132 13.189 9.536 1.00 93.88 82 PRO A N 1
ATOM 687 C CA . PRO A 1 82 ? -6.454 14.076 8.420 1.00 93.88 82 PRO A CA 1
ATOM 688 C C . PRO A 1 82 ? -5.318 14.185 7.399 1.00 93.88 82 PRO A C 1
ATOM 690 O O . PRO A 1 82 ? -5.575 14.155 6.201 1.00 93.88 82 PRO A O 1
ATOM 693 N N . GLN A 1 83 ? -4.063 14.236 7.857 1.00 92.38 83 GLN A N 1
ATOM 694 C CA . GLN A 1 83 ? -2.896 14.319 6.971 1.00 92.38 83 GLN A CA 1
ATOM 695 C C . GLN A 1 83 ? -2.741 13.053 6.122 1.00 92.38 83 GLN A C 1
ATOM 697 O O . GLN A 1 83 ? -2.452 13.122 4.928 1.00 92.38 83 GLN A O 1
ATOM 702 N N . ILE A 1 84 ? -2.966 11.883 6.726 1.00 92.56 84 ILE A N 1
ATOM 703 C CA . ILE A 1 84 ? -2.912 10.601 6.016 1.00 92.56 84 ILE A CA 1
ATOM 704 C C . ILE A 1 84 ? -4.102 10.473 5.054 1.00 92.56 84 ILE A C 1
ATOM 706 O O . ILE A 1 84 ? -3.913 10.010 3.930 1.00 92.56 84 ILE A O 1
ATOM 710 N N . ALA A 1 85 ? -5.304 10.908 5.460 1.00 91.56 85 ALA A N 1
ATOM 711 C CA . ALA A 1 85 ? -6.489 10.939 4.598 1.00 91.56 85 ALA A CA 1
ATOM 712 C C . ALA A 1 85 ? -6.228 11.776 3.344 1.00 91.56 85 ALA A C 1
ATOM 714 O O . ALA A 1 85 ? -6.426 11.300 2.231 1.00 91.56 85 ALA A O 1
ATOM 715 N N . GLU A 1 86 ? -5.732 12.997 3.539 1.00 92.38 86 GLU A N 1
ATOM 716 C CA . GLU A 1 86 ? -5.436 13.941 2.468 1.00 92.38 86 GLU A CA 1
ATOM 717 C C . GLU A 1 86 ? -4.358 13.399 1.522 1.00 92.38 86 GLU A C 1
ATOM 719 O O . GLU A 1 86 ? -4.498 13.489 0.303 1.00 92.38 86 GLU A O 1
ATOM 724 N N . SER A 1 87 ? -3.303 12.787 2.071 1.00 90.62 87 SER A N 1
ATOM 725 C CA . SER A 1 87 ? -2.245 12.147 1.283 1.00 90.62 87 SER A CA 1
ATOM 726 C C . SER A 1 87 ? -2.785 11.000 0.421 1.00 90.62 87 SER A C 1
ATOM 728 O O . SER A 1 87 ? -2.496 10.938 -0.773 1.00 90.62 87 SER A O 1
ATOM 730 N N . LEU A 1 88 ? -3.628 10.129 0.991 1.00 89.81 88 LEU A N 1
ATOM 731 C CA . LEU A 1 88 ? -4.271 9.033 0.260 1.00 89.81 88 LEU A CA 1
ATOM 732 C C . LEU A 1 88 ? -5.240 9.542 -0.811 1.00 89.81 88 LEU A C 1
ATOM 734 O O . LEU A 1 88 ? -5.244 9.023 -1.924 1.00 89.81 88 LEU A O 1
ATOM 738 N N . GLU A 1 89 ? -6.052 10.551 -0.505 1.00 89.44 89 GLU A N 1
ATOM 739 C CA . GLU A 1 89 ? -7.026 11.116 -1.444 1.00 89.44 89 GLU A CA 1
ATOM 740 C C . GLU A 1 89 ? -6.343 11.783 -2.646 1.00 89.44 89 GLU A C 1
ATOM 742 O O . GLU A 1 89 ? -6.777 11.615 -3.787 1.00 89.44 89 GLU A O 1
ATOM 747 N N . LYS A 1 90 ? -5.233 12.489 -2.410 1.00 91.12 90 LYS A N 1
ATOM 748 C CA . LYS A 1 90 ? -4.457 13.168 -3.459 1.00 91.12 90 LYS A CA 1
ATOM 749 C C . LYS A 1 90 ? -3.523 12.240 -4.234 1.00 91.12 90 LYS A C 1
ATOM 751 O O . LYS A 1 90 ? -2.942 12.667 -5.232 1.00 91.12 90 LYS A O 1
ATOM 756 N N . HIS A 1 91 ? -3.349 10.998 -3.792 1.00 91.25 91 HIS A N 1
ATOM 757 C CA . HIS A 1 91 ? -2.400 10.081 -4.403 1.00 91.25 91 HIS A CA 1
ATOM 758 C C . HIS A 1 91 ? -2.812 9.726 -5.851 1.00 91.25 91 HIS A C 1
ATOM 760 O O . HIS A 1 91 ? -3.941 9.293 -6.077 1.00 91.25 91 HIS A O 1
ATOM 766 N N . PRO A 1 92 ? -1.918 9.808 -6.857 1.00 89.06 92 PRO A N 1
ATOM 767 C CA . PRO A 1 92 ? -2.270 9.518 -8.257 1.00 89.06 92 PRO A CA 1
ATOM 768 C C . PRO A 1 92 ? -2.905 8.134 -8.466 1.00 89.06 92 PRO A C 1
ATOM 770 O O . PRO A 1 92 ? -3.823 7.957 -9.269 1.00 89.06 92 PRO A O 1
ATOM 773 N N . ALA A 1 93 ? -2.444 7.149 -7.696 1.00 88.62 93 ALA A N 1
ATOM 774 C CA . ALA A 1 93 ? -2.965 5.789 -7.726 1.00 88.62 93 ALA A CA 1
ATOM 775 C C . ALA A 1 93 ? -4.435 5.663 -7.290 1.00 88.62 93 ALA A C 1
ATOM 777 O O . ALA A 1 93 ? -5.168 4.880 -7.892 1.00 88.62 93 ALA A O 1
ATOM 778 N N . THR A 1 94 ? -4.889 6.416 -6.281 1.00 88.12 94 THR A N 1
ATOM 779 C CA . THR A 1 94 ? -6.269 6.314 -5.764 1.00 88.12 94 THR A CA 1
ATOM 780 C C . THR A 1 94 ? -7.289 6.935 -6.713 1.00 88.12 94 THR A C 1
ATOM 782 O O . THR A 1 94 ? -8.447 6.533 -6.721 1.00 88.12 94 THR A O 1
ATOM 785 N N . GLN A 1 95 ? -6.846 7.846 -7.581 1.00 87.62 95 GLN A N 1
ATOM 786 C CA . GLN A 1 95 ? -7.658 8.418 -8.658 1.00 87.62 95 GLN A CA 1
ATOM 787 C C . GLN A 1 95 ? -7.792 7.472 -9.865 1.00 87.62 95 GLN A C 1
ATOM 789 O O . GLN A 1 95 ? -8.757 7.543 -10.626 1.00 87.62 95 GLN A O 1
ATOM 794 N N . ARG A 1 96 ? -6.813 6.580 -10.069 1.00 90.25 96 ARG A N 1
ATOM 795 C CA . ARG A 1 96 ? -6.724 5.700 -11.249 1.00 90.25 96 ARG A CA 1
ATOM 796 C C . ARG A 1 96 ? -7.170 4.263 -10.986 1.00 90.25 96 ARG A C 1
ATOM 798 O O . ARG A 1 96 ? -7.509 3.551 -11.939 1.00 90.25 96 ARG A O 1
ATOM 805 N N . VAL A 1 97 ? -7.137 3.830 -9.730 1.00 91.50 97 VAL A N 1
ATOM 806 C CA . VAL A 1 97 ? -7.454 2.470 -9.291 1.00 91.50 97 VAL A CA 1
ATOM 807 C C . VAL A 1 97 ? -8.654 2.500 -8.359 1.00 91.50 97 VAL A C 1
ATOM 809 O O . VAL A 1 97 ? -8.719 3.300 -7.433 1.00 91.50 97 VAL A O 1
ATOM 812 N N . GLU A 1 98 ? -9.600 1.601 -8.612 1.00 91.38 98 GLU A N 1
ATOM 813 C CA . GLU A 1 98 ? -10.801 1.455 -7.797 1.00 91.38 98 GLU A CA 1
ATOM 814 C C . GLU A 1 98 ? -10.452 1.074 -6.356 1.00 91.38 98 GLU A C 1
ATOM 816 O O . GLU A 1 98 ? -9.536 0.283 -6.094 1.00 91.38 98 GLU A O 1
ATOM 821 N N . LYS A 1 99 ? -11.216 1.616 -5.406 1.00 90.44 99 LYS A N 1
ATOM 822 C CA . LYS A 1 99 ? -10.988 1.400 -3.976 1.00 90.44 99 LYS A CA 1
ATOM 823 C C . LYS A 1 99 ? -11.034 -0.086 -3.621 1.00 90.44 99 LYS A C 1
ATOM 825 O O . LYS A 1 99 ? -10.220 -0.547 -2.830 1.00 90.44 99 LYS A O 1
ATOM 830 N N . GLU A 1 100 ? -11.924 -0.852 -4.241 1.00 90.94 100 GLU A N 1
ATOM 831 C CA . GLU A 1 100 ? -12.082 -2.293 -4.036 1.00 90.94 100 GLU A CA 1
ATOM 832 C C . GLU A 1 100 ? -10.804 -3.067 -4.375 1.00 90.94 100 GLU A C 1
ATOM 834 O O . GLU A 1 100 ? -10.465 -4.043 -3.702 1.00 90.94 100 GLU A O 1
ATOM 839 N N . VAL A 1 101 ? -10.072 -2.631 -5.404 1.00 90.50 101 VAL A N 1
ATOM 840 C CA . VAL A 1 101 ? -8.790 -3.234 -5.784 1.00 90.50 101 VAL A CA 1
ATOM 841 C C . VAL A 1 101 ? -7.739 -2.926 -4.724 1.00 90.50 101 VAL A C 1
ATOM 843 O O . VAL A 1 101 ? -7.026 -3.835 -4.304 1.00 90.50 101 VAL A O 1
ATOM 846 N N . LEU A 1 102 ? -7.670 -1.682 -4.246 1.00 90.31 102 LEU A N 1
ATOM 847 C CA . LEU A 1 102 ? -6.726 -1.281 -3.198 1.00 90.31 102 LEU A CA 1
ATOM 848 C C . LEU A 1 102 ? -6.992 -2.005 -1.873 1.00 90.31 102 LEU A C 1
ATOM 850 O O . LEU A 1 102 ? -6.055 -2.509 -1.255 1.00 90.31 102 LEU A O 1
ATOM 854 N N . GLU A 1 103 ? -8.257 -2.134 -1.470 1.00 89.69 103 GLU A N 1
ATOM 855 C CA . GLU A 1 103 ? -8.643 -2.893 -0.272 1.00 89.69 103 GLU A CA 1
ATOM 856 C C . GLU A 1 103 ? -8.315 -4.385 -0.431 1.00 89.69 103 GLU A C 1
ATOM 858 O O . GLU A 1 103 ? -7.855 -5.025 0.515 1.00 89.69 103 GLU A O 1
ATOM 863 N N . ARG A 1 104 ? -8.466 -4.951 -1.638 1.00 90.44 104 ARG A N 1
ATOM 864 C CA . ARG A 1 104 ? -8.034 -6.327 -1.914 1.00 90.44 104 ARG A CA 1
ATOM 865 C C . ARG A 1 104 ? -6.520 -6.472 -1.789 1.00 90.44 104 ARG A C 1
ATOM 867 O O . ARG A 1 104 ? -6.062 -7.421 -1.164 1.00 90.44 104 ARG A O 1
ATOM 874 N N . VAL A 1 105 ? -5.740 -5.550 -2.355 1.00 89.50 105 VAL A N 1
ATOM 875 C CA . VAL A 1 105 ? -4.274 -5.564 -2.220 1.00 89.50 105 VAL A CA 1
ATOM 876 C C . VAL A 1 105 ? -3.888 -5.491 -0.742 1.00 89.50 105 VAL A C 1
ATOM 878 O O . VAL A 1 105 ? -3.088 -6.308 -0.303 1.00 89.50 105 VAL A O 1
ATOM 881 N N . TRP A 1 106 ? -4.517 -4.617 0.044 1.00 88.12 106 TRP A N 1
ATOM 882 C CA . TRP A 1 106 ? -4.306 -4.537 1.493 1.00 88.12 106 TRP A CA 1
ATOM 883 C C . TRP A 1 106 ? -4.640 -5.842 2.234 1.00 88.12 106 TRP A C 1
ATOM 885 O O . TRP A 1 106 ? -3.904 -6.257 3.127 1.00 88.12 106 TRP A O 1
ATOM 895 N N . ALA A 1 107 ? -5.727 -6.519 1.853 1.00 85.94 107 ALA A N 1
ATOM 896 C CA . ALA A 1 107 ? -6.141 -7.769 2.486 1.00 85.94 107 ALA A CA 1
ATOM 897 C C . ALA A 1 107 ? -5.115 -8.903 2.304 1.00 85.94 107 ALA A C 1
ATOM 899 O O . ALA A 1 107 ? -4.954 -9.726 3.204 1.00 85.94 107 ALA A O 1
ATOM 900 N N . TYR A 1 108 ? -4.416 -8.942 1.165 1.00 84.56 108 TYR A N 1
ATOM 901 C CA . TYR A 1 108 ? -3.437 -9.991 0.855 1.00 84.56 108 TYR A CA 1
ATOM 902 C C . TYR A 1 108 ? -1.980 -9.585 1.111 1.00 84.56 108 TYR A C 1
ATOM 904 O O . TYR A 1 108 ? -1.149 -10.451 1.377 1.00 84.56 108 TYR A O 1
ATOM 912 N N . PHE A 1 109 ? -1.653 -8.294 1.043 1.00 80.88 109 PHE A N 1
ATOM 913 C CA . PHE A 1 109 ? -0.303 -7.771 1.232 1.00 80.88 109 PHE A CA 1
ATOM 914 C C . PHE A 1 109 ? -0.234 -6.841 2.443 1.00 80.88 109 PHE A C 1
ATOM 916 O O . PHE A 1 109 ? -0.705 -5.707 2.418 1.00 80.88 109 PHE A O 1
ATOM 923 N N . ARG A 1 110 ? 0.454 -7.314 3.488 1.00 70.94 110 ARG A N 1
ATOM 924 C CA . ARG A 1 110 ? 0.861 -6.536 4.667 1.00 70.94 110 ARG A CA 1
ATOM 925 C C . ARG A 1 110 ? 2.371 -6.263 4.575 1.00 70.94 110 ARG A C 1
ATOM 927 O O . ARG A 1 110 ? 3.153 -7.046 5.112 1.00 70.94 110 ARG A O 1
ATOM 934 N N . PRO A 1 111 ? 2.825 -5.200 3.886 1.00 65.00 111 PRO A N 1
ATOM 935 C CA . PRO A 1 111 ? 4.241 -5.041 3.529 1.00 65.00 111 PRO A CA 1
ATOM 936 C C . PRO A 1 111 ? 5.196 -4.790 4.702 1.00 65.00 111 PRO A C 1
ATOM 938 O O . PRO A 1 111 ? 6.406 -4.791 4.501 1.00 65.00 111 PRO A O 1
ATOM 941 N N . PHE A 1 112 ? 4.690 -4.605 5.922 1.00 66.69 112 PHE A N 1
ATOM 942 C CA . PHE A 1 112 ? 5.508 -4.252 7.085 1.00 66.69 112 PHE A CA 1
ATOM 943 C C . PHE A 1 112 ? 5.126 -5.039 8.346 1.00 66.69 112 PHE A C 1
ATOM 945 O O . PHE A 1 112 ? 5.278 -4.547 9.463 1.00 66.69 112 PHE A O 1
ATOM 952 N N . GLU A 1 113 ? 4.606 -6.259 8.187 1.00 68.88 113 GLU A N 1
ATOM 953 C CA . GLU A 1 113 ? 4.388 -7.147 9.329 1.00 68.88 113 GLU A CA 1
ATOM 954 C C . GLU A 1 113 ? 5.733 -7.521 9.967 1.00 68.88 113 GLU A C 1
ATOM 956 O O . GLU A 1 113 ? 6.618 -8.087 9.320 1.00 68.88 113 GLU A O 1
ATOM 961 N N . ARG A 1 114 ? 5.887 -7.224 11.262 1.00 69.00 114 ARG A N 1
ATOM 962 C CA . ARG A 1 114 ? 7.011 -7.742 12.040 1.00 69.00 114 ARG A CA 1
ATOM 963 C C . ARG A 1 114 ? 6.828 -9.249 12.188 1.00 69.00 114 ARG A C 1
ATOM 965 O O . ARG A 1 114 ? 5.901 -9.689 12.861 1.00 69.00 114 ARG A O 1
ATOM 972 N N . LYS A 1 115 ? 7.745 -10.024 11.615 1.00 74.94 115 LYS A N 1
ATOM 973 C CA . LYS A 1 115 ? 7.819 -11.472 11.827 1.00 74.94 115 LYS A CA 1
ATOM 974 C C . LYS A 1 115 ? 8.884 -11.797 12.862 1.00 74.94 115 LYS A C 1
ATOM 976 O O . LYS A 1 115 ? 9.962 -11.212 12.857 1.00 74.94 115 LYS A O 1
ATOM 981 N N . GLU A 1 116 ? 8.569 -12.728 13.754 1.00 78.50 116 GLU A N 1
ATOM 982 C CA . GLU A 1 116 ? 9.526 -13.244 14.742 1.00 78.50 116 GLU A CA 1
ATOM 983 C C . GLU A 1 116 ? 10.474 -14.280 14.131 1.00 78.50 116 GLU A C 1
ATOM 985 O O . GLU A 1 116 ? 11.573 -14.500 14.631 1.00 78.50 116 GLU A O 1
ATOM 990 N N . THR A 1 117 ? 10.061 -14.891 13.021 1.00 78.44 117 THR A N 1
ATOM 991 C CA . THR A 1 117 ? 10.813 -15.911 12.296 1.00 78.44 117 THR A CA 1
ATOM 992 C C . THR A 1 117 ? 10.950 -15.517 10.827 1.00 78.44 117 THR A C 1
ATOM 994 O O . THR A 1 117 ? 9.998 -15.065 10.188 1.00 78.44 117 THR A O 1
ATOM 997 N N . GLN A 1 118 ? 12.158 -15.671 10.284 1.00 74.25 118 GLN A N 1
ATOM 998 C CA . GLN A 1 118 ? 12.467 -15.416 8.878 1.00 74.25 118 GLN A CA 1
ATOM 999 C C . GLN A 1 118 ? 12.877 -16.722 8.200 1.00 74.25 118 GLN A C 1
ATOM 1001 O O . GLN A 1 118 ? 13.702 -17.470 8.720 1.00 74.25 118 GLN A O 1
ATOM 1006 N N . TYR A 1 119 ? 12.340 -16.970 7.007 1.00 67.31 119 TYR A N 1
ATOM 1007 C CA . TYR A 1 119 ? 12.834 -18.034 6.140 1.00 67.31 119 TYR A CA 1
ATOM 1008 C C . TYR A 1 119 ? 14.130 -17.574 5.472 1.00 67.31 119 TYR A C 1
ATOM 1010 O O . TYR A 1 119 ? 14.119 -16.690 4.615 1.00 67.31 119 TYR A O 1
ATOM 1018 N N . VAL A 1 120 ? 15.253 -18.169 5.867 1.00 73.81 120 VAL A N 1
ATOM 1019 C CA . VAL A 1 120 ? 16.534 -17.981 5.182 1.00 73.81 120 VAL A CA 1
ATOM 1020 C C . VAL A 1 120 ? 16.559 -18.935 3.990 1.00 73.81 120 VAL A C 1
ATOM 1022 O O . VAL A 1 120 ? 16.725 -20.140 4.159 1.00 73.81 120 VAL A O 1
ATOM 1025 N N . CYS A 1 121 ? 16.353 -18.411 2.781 1.00 52.62 121 CYS A N 1
ATOM 1026 C CA . CYS A 1 121 ? 16.568 -19.187 1.562 1.00 52.62 121 CYS A CA 1
ATOM 1027 C C . CYS A 1 121 ? 18.064 -19.196 1.239 1.00 52.62 121 CYS A C 1
ATOM 1029 O O . CYS A 1 121 ? 18.602 -18.207 0.745 1.00 52.62 121 CYS A O 1
ATOM 1031 N N . SER A 1 122 ? 18.739 -20.311 1.511 1.00 62.53 122 SER A N 1
ATOM 1032 C CA . SER A 1 122 ? 20.063 -20.576 0.959 1.00 62.53 122 SER A CA 1
ATOM 1033 C C . SER A 1 122 ? 19.907 -21.006 -0.498 1.00 62.53 122 SER A C 1
ATOM 1035 O O . SER A 1 122 ? 19.477 -22.118 -0.800 1.00 62.53 122 SER A O 1
ATOM 1037 N N . SER A 1 123 ? 20.249 -20.119 -1.432 1.00 57.47 123 SER A N 1
ATOM 1038 C CA . SER A 1 123 ? 20.455 -20.519 -2.822 1.00 57.47 123 SER A CA 1
ATOM 1039 C C . SER A 1 123 ? 21.757 -21.316 -2.901 1.00 57.47 123 SER A C 1
ATOM 1041 O O . SER A 1 123 ? 22.835 -20.745 -3.065 1.00 57.47 123 SER A O 1
ATOM 1043 N N . PHE A 1 124 ? 21.674 -22.635 -2.748 1.00 50.91 124 PHE A N 1
ATOM 1044 C CA . PHE A 1 124 ? 22.745 -23.515 -3.196 1.00 50.91 124 PHE A CA 1
ATOM 1045 C C . PHE A 1 124 ? 22.670 -23.574 -4.722 1.00 50.91 124 PHE A C 1
ATOM 1047 O O . PHE A 1 124 ? 21.834 -24.275 -5.285 1.00 50.91 124 PHE A O 1
ATOM 1054 N N . LEU A 1 125 ? 23.509 -22.784 -5.390 1.00 49.28 125 LEU A N 1
ATOM 1055 C CA . LEU A 1 125 ? 23.871 -23.053 -6.777 1.00 49.28 125 LEU A CA 1
ATOM 1056 C C . LEU A 1 125 ? 24.740 -24.320 -6.756 1.00 49.28 125 LEU A C 1
ATOM 1058 O O . LEU A 1 125 ? 25.897 -24.254 -6.341 1.00 49.28 125 LEU A O 1
ATOM 1062 N N . GLN A 1 126 ? 24.140 -25.464 -7.095 1.00 40.81 126 GLN A N 1
ATOM 1063 C CA . GLN A 1 126 ? 24.854 -26.665 -7.539 1.00 40.81 126 GLN A CA 1
ATOM 1064 C C . GLN A 1 126 ? 25.057 -26.601 -9.049 1.00 40.81 126 GLN A C 1
ATOM 1066 O O . GLN A 1 126 ? 24.120 -26.137 -9.740 1.00 40.81 126 GLN A O 1
#

Organism: NCBI:txid637853

Foldseek 3Di:
DDDDDDDDDDPPPDPDPPDDDDPDPVVCVPPPVDDDDDPDDDPVPDDFQDDDPVLLVVLLVLVVVLVVLVPDDPVSSVVNNVVSVVCNVPRPCPVRHPPVSSVVSNVVDNPDDDDPDDDDDDPPPD